Protein AF-A0A6N8NSV5-F1 (afdb_monomer_lite)

Radius of gyration: 18.94 Å; chains: 1; bounding box: 36×29×53 Å

Secondary structure (DSSP, 8-state):
-HHHHHHHHHHHHTT-HHHHHHHHHHHHHHHHHHHHHHHHHHTS--SS---PPPTTGGGSHHHHHHHHHHHHHHHHHH--HHHHHHHHHTS---

Sequence (94 aa):
FIGKFYVLAVGVQAHLWWLVGAVVVGSAIGLYYYLRVAVSLYLHAPEQPGRDAPSNWQYSAGGIVVLISALLVLVLGVWPQPLISIVRLAMPLM

Structure (mmCIF, N/CA/C/O backbone):
data_AF-A0A6N8NSV5-F1
#
_entry.id   AF-A0A6N8NSV5-F1
#
loop_
_atom_site.group_PDB
_atom_site.id
_atom_site.type_symbol
_atom_site.label_atom_id
_atom_site.label_alt_id
_atom_site.label_comp_id
_atom_site.label_asym_id
_atom_site.label_entity_id
_atom_site.label_seq_id
_atom_site.pdbx_PDB_ins_code
_atom_site.Cartn_x
_atom_site.Cartn_y
_atom_site.Cartn_z
_atom_site.occupancy
_atom_site.B_iso_or_equiv
_atom_site.auth_seq_id
_atom_site.auth_comp_id
_atom_site.auth_asym_id
_atom_site.auth_atom_id
_atom_site.pdbx_PDB_model_num
ATOM 1 N N . PHE A 1 1 ? -3.895 -2.155 1.357 1.00 84.69 1 PHE A N 1
ATOM 2 C CA . PHE A 1 1 ? -5.340 -1.876 1.507 1.00 84.69 1 PHE A CA 1
ATOM 3 C C . PHE A 1 1 ? -5.885 -2.478 2.800 1.00 84.69 1 PHE A C 1
ATOM 5 O O . PHE A 1 1 ? -6.166 -1.712 3.712 1.00 84.69 1 PHE A O 1
ATOM 12 N N . ILE A 1 2 ? -5.923 -3.813 2.923 1.00 89.62 2 ILE A N 1
ATOM 13 C CA . ILE A 1 2 ? -6.507 -4.545 4.065 1.00 89.62 2 ILE A CA 1
ATOM 14 C C . ILE A 1 2 ? -6.084 -3.999 5.438 1.00 89.62 2 ILE A C 1
ATOM 16 O O . ILE A 1 2 ? -6.942 -3.701 6.260 1.00 89.62 2 ILE A O 1
ATOM 20 N N . GLY A 1 3 ? -4.787 -3.765 5.670 1.00 91.00 3 GLY A N 1
ATOM 21 C CA . GLY A 1 3 ? -4.307 -3.245 6.959 1.00 91.00 3 GLY A CA 1
ATOM 22 C C . GLY A 1 3 ? -4.956 -1.921 7.394 1.00 91.00 3 GLY A C 1
ATOM 23 O O . GLY A 1 3 ? -5.363 -1.788 8.543 1.00 91.00 3 GLY A O 1
ATOM 24 N N . LYS A 1 4 ? -5.148 -0.963 6.473 1.00 92.81 4 LYS A N 1
ATOM 25 C CA . LYS A 1 4 ? -5.828 0.306 6.792 1.00 92.81 4 LYS A CA 1
ATOM 26 C C . LYS A 1 4 ? -7.299 0.089 7.152 1.00 92.81 4 LYS A C 1
ATOM 28 O O . LYS A 1 4 ? -7.801 0.780 8.026 1.00 92.81 4 LYS A O 1
ATOM 33 N N . PHE A 1 5 ? -7.973 -0.875 6.524 1.00 93.12 5 PHE A N 1
ATOM 34 C CA . PHE A 1 5 ? -9.362 -1.210 6.851 1.00 93.12 5 PHE A CA 1
ATOM 35 C C . PHE A 1 5 ? -9.498 -1.796 8.254 1.00 93.12 5 PHE A C 1
ATOM 37 O O . PHE A 1 5 ? -10.431 -1.429 8.957 1.00 93.12 5 PHE A O 1
ATOM 44 N N . TYR A 1 6 ? -8.547 -2.624 8.696 1.00 93.00 6 TYR A N 1
ATOM 45 C CA . TYR A 1 6 ? -8.510 -3.089 10.086 1.00 93.00 6 TYR A CA 1
ATOM 46 C C . TYR A 1 6 ? -8.357 -1.925 11.070 1.00 93.00 6 TYR A C 1
ATOM 48 O O . TYR A 1 6 ? -9.116 -1.837 12.031 1.00 93.00 6 TYR A O 1
ATOM 56 N N . VAL A 1 7 ? -7.431 -0.997 10.804 1.00 94.44 7 VAL A N 1
ATOM 57 C CA . VAL A 1 7 ? -7.237 0.196 11.650 1.00 94.44 7 VAL A CA 1
ATOM 58 C C . VAL A 1 7 ? -8.494 1.068 11.678 1.00 94.44 7 VAL A C 1
ATOM 60 O O . VAL A 1 7 ? -8.912 1.506 12.746 1.00 94.44 7 VAL A O 1
ATOM 63 N N . LEU A 1 8 ? -9.129 1.289 10.524 1.00 97.00 8 LEU A N 1
ATOM 64 C CA . LEU A 1 8 ? -10.378 2.044 10.433 1.00 97.00 8 LEU A CA 1
ATOM 65 C C . LEU A 1 8 ? -11.515 1.351 11.193 1.00 97.00 8 LEU A C 1
ATOM 67 O O . LEU A 1 8 ? -12.228 2.020 11.931 1.00 97.00 8 LEU A O 1
ATOM 71 N N . ALA A 1 9 ? -11.662 0.029 11.065 1.00 96.06 9 ALA A N 1
ATOM 72 C CA . ALA A 1 9 ? -12.691 -0.734 11.769 1.00 96.06 9 ALA A CA 1
ATOM 73 C C . ALA A 1 9 ? -12.540 -0.618 13.292 1.00 96.06 9 ALA A C 1
ATOM 75 O O . ALA A 1 9 ? -13.515 -0.321 13.980 1.00 96.06 9 ALA A O 1
ATOM 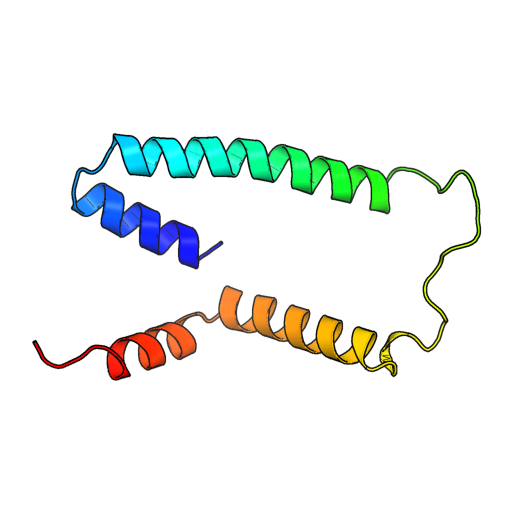76 N N . VAL A 1 10 ? -11.317 -0.774 13.810 1.00 95.81 10 VAL A N 1
ATOM 77 C CA . VAL A 1 10 ? -11.025 -0.594 15.242 1.00 95.81 10 VAL A CA 1
ATOM 78 C C . VAL A 1 10 ? -11.264 0.855 15.673 1.00 95.81 10 VAL A C 1
ATOM 80 O O . VAL A 1 10 ? -11.879 1.094 16.709 1.00 95.81 10 VAL A O 1
ATOM 83 N N . GLY A 1 11 ? -10.844 1.834 14.867 1.00 97.25 11 GLY A N 1
ATOM 84 C CA . GLY A 1 11 ? -11.067 3.252 15.154 1.00 97.25 11 GLY A CA 1
ATOM 85 C C . GLY A 1 11 ? -12.550 3.629 15.222 1.00 97.25 11 GLY A C 1
ATOM 86 O O . GLY A 1 11 ? -12.944 4.393 16.101 1.00 97.25 11 GLY A O 1
ATOM 87 N N . VAL A 1 12 ? -13.381 3.064 14.339 1.00 97.75 12 VAL A N 1
ATOM 88 C CA . VAL A 1 12 ? -14.841 3.254 14.354 1.00 97.75 12 VAL A CA 1
ATOM 89 C C . VAL A 1 12 ? -15.469 2.586 15.577 1.00 97.75 12 VAL A C 1
ATOM 91 O O . VAL A 1 12 ? -16.277 3.220 16.251 1.00 97.75 12 VAL A O 1
ATOM 94 N N . GLN A 1 13 ? -15.074 1.350 15.904 1.00 97.44 13 GLN A N 1
ATOM 95 C CA . GLN A 1 13 ? -15.551 0.646 17.105 1.00 97.44 13 GLN A CA 1
ATOM 96 C C . GLN A 1 13 ? -15.203 1.397 18.398 1.00 97.44 13 GLN A C 1
ATOM 98 O O . GLN A 1 13 ? -16.000 1.417 19.328 1.00 97.44 13 GLN A O 1
ATOM 103 N N . ALA A 1 14 ? -14.043 2.052 18.441 1.00 97.88 14 ALA A N 1
ATOM 104 C CA . ALA A 1 14 ? -13.606 2.875 19.566 1.00 97.88 14 ALA A CA 1
ATOM 105 C C . ALA A 1 14 ? -14.144 4.324 19.527 1.00 97.88 14 ALA A C 1
ATOM 107 O O . ALA A 1 14 ? -13.743 5.142 20.352 1.00 97.88 14 ALA A O 1
ATOM 108 N N . HIS A 1 15 ? -15.017 4.669 18.571 1.00 97.31 15 HIS A N 1
ATOM 109 C CA . HIS A 1 15 ? -15.569 6.018 18.373 1.00 97.31 15 HIS A CA 1
ATOM 110 C C . HIS A 1 15 ? -14.514 7.132 18.180 1.00 97.31 15 HIS A C 1
ATOM 112 O O . HIS A 1 15 ? -14.765 8.308 18.456 1.00 97.31 15 HIS A O 1
ATOM 118 N N . LEU A 1 16 ? -13.333 6.794 17.655 1.00 98.06 16 LEU A N 1
ATOM 119 C CA . LEU A 1 16 ? -12.210 7.715 17.441 1.00 98.06 16 LEU A CA 1
ATOM 120 C C . LEU A 1 16 ? -12.344 8.477 16.112 1.00 98.06 16 LEU A C 1
ATOM 122 O O . LEU A 1 16 ? -11.480 8.403 15.235 1.00 98.06 16 LEU A O 1
ATOM 126 N N . TRP A 1 17 ? -13.435 9.226 15.955 1.00 97.19 17 TRP A N 1
ATOM 127 C CA . TRP A 1 17 ? -13.823 9.854 14.686 1.00 97.19 17 TRP A CA 1
ATOM 128 C C . TRP A 1 17 ? -12.775 10.798 14.097 1.00 97.19 17 TRP A C 1
ATOM 130 O O . TRP A 1 17 ? -12.580 10.809 12.884 1.00 97.19 17 TRP A O 1
ATOM 140 N N . TRP A 1 18 ? -12.052 11.539 14.940 1.00 97.94 18 TRP A N 1
ATOM 141 C CA . TRP A 1 18 ? -10.973 12.415 14.476 1.00 97.94 18 TRP A CA 1
ATOM 142 C C . TRP A 1 18 ? -9.820 11.634 13.837 1.00 97.94 18 TRP A C 1
ATOM 144 O O . TRP A 1 18 ? -9.333 12.011 12.772 1.00 97.94 18 TRP A O 1
ATOM 154 N N . LEU A 1 19 ? -9.414 10.516 14.446 1.00 97.56 19 LEU A N 1
ATOM 155 C CA . LEU A 1 19 ? -8.346 9.666 13.917 1.00 97.56 19 LEU A CA 1
ATOM 156 C C . LEU A 1 19 ? -8.796 8.939 12.648 1.00 97.56 19 LEU A C 1
ATOM 158 O O . LEU A 1 19 ? -8.056 8.900 11.667 1.00 97.56 19 LEU A O 1
ATOM 162 N N . VAL A 1 20 ? -10.028 8.426 12.634 1.00 97.94 20 VAL A N 1
ATOM 163 C CA . VAL A 1 20 ? -10.638 7.819 11.441 1.00 97.94 20 VAL A CA 1
ATOM 164 C C . VAL A 1 20 ? -10.667 8.825 10.286 1.00 97.94 20 VAL A C 1
ATOM 166 O O . VAL A 1 20 ? -10.194 8.517 9.191 1.00 97.94 20 VAL A O 1
ATOM 169 N N . GLY A 1 21 ? -11.141 10.049 10.539 1.00 98.06 21 GLY A N 1
ATOM 170 C CA . GLY A 1 21 ? -11.168 11.130 9.555 1.00 98.06 21 GLY A CA 1
ATOM 171 C C . GLY A 1 21 ? -9.776 11.479 9.025 1.00 98.06 21 GLY A C 1
ATOM 172 O O . GLY A 1 21 ? -9.583 11.550 7.811 1.00 98.06 21 GLY A O 1
ATOM 173 N N . ALA A 1 22 ? -8.781 11.605 9.909 1.00 97.81 22 ALA A N 1
ATOM 174 C CA . ALA A 1 22 ? -7.397 11.873 9.520 1.00 97.81 22 ALA A CA 1
ATOM 175 C C . ALA A 1 22 ? -6.819 10.772 8.610 1.00 97.81 22 ALA A C 1
ATOM 177 O O . ALA A 1 22 ? -6.174 11.075 7.604 1.00 97.81 22 ALA A O 1
ATOM 178 N N . VAL A 1 23 ? -7.093 9.496 8.906 1.00 97.25 23 VAL A N 1
ATOM 179 C CA . VAL A 1 23 ? -6.650 8.364 8.072 1.00 97.25 23 VAL A CA 1
ATOM 180 C C . VAL A 1 23 ? -7.304 8.394 6.689 1.00 97.25 23 VAL A C 1
ATOM 182 O O . VAL A 1 23 ? -6.626 8.121 5.691 1.00 97.25 23 VAL A O 1
ATOM 185 N N . VAL A 1 24 ? -8.596 8.725 6.607 1.00 97.19 24 VAL A N 1
ATOM 186 C CA . VAL A 1 24 ? -9.326 8.821 5.331 1.00 97.19 24 VAL A CA 1
ATOM 187 C C . VAL A 1 24 ? -8.779 9.967 4.483 1.00 97.19 24 VAL A C 1
ATOM 189 O O . VAL A 1 24 ? -8.380 9.735 3.340 1.00 97.19 24 VAL A O 1
ATOM 192 N N . VAL A 1 25 ? -8.678 11.174 5.047 1.00 98.25 25 VAL A N 1
ATOM 193 C CA . VAL A 1 25 ? -8.154 12.356 4.342 1.00 98.25 25 VAL A CA 1
ATOM 194 C C . VAL A 1 25 ? -6.709 12.129 3.901 1.00 98.25 25 VAL A C 1
ATOM 196 O O . VAL A 1 25 ? -6.387 12.305 2.726 1.00 98.25 25 VAL A O 1
ATOM 199 N N . GLY A 1 26 ? -5.846 11.649 4.801 1.00 97.56 26 GLY A N 1
ATOM 200 C CA . GLY A 1 26 ? -4.458 11.331 4.469 1.00 97.56 26 GLY A CA 1
ATOM 201 C C . GLY A 1 26 ? -4.342 10.257 3.383 1.00 97.56 26 GLY A C 1
ATOM 202 O O . GLY A 1 26 ? -3.463 10.330 2.524 1.00 97.56 26 GLY A O 1
ATOM 203 N N . SER A 1 27 ? -5.259 9.285 3.357 1.00 96.88 27 SER A N 1
ATOM 204 C CA . SER A 1 27 ? -5.296 8.269 2.300 1.00 96.88 27 SER A CA 1
ATOM 205 C C . SER A 1 27 ? -5.755 8.830 0.955 1.00 96.88 27 SER A C 1
ATOM 207 O O . SER A 1 27 ? -5.200 8.420 -0.060 1.00 96.88 27 SER A O 1
ATOM 209 N N . ALA A 1 28 ? -6.700 9.772 0.930 1.00 97.31 28 ALA A N 1
ATOM 210 C CA . ALA A 1 28 ? -7.123 10.448 -0.298 1.00 97.31 28 ALA A CA 1
ATOM 211 C C . ALA A 1 28 ? -5.994 11.310 -0.889 1.00 97.31 28 ALA A C 1
ATOM 213 O O . ALA A 1 28 ? -5.706 11.219 -2.083 1.00 97.31 28 ALA A O 1
ATOM 214 N N . ILE A 1 29 ? -5.294 12.073 -0.041 1.00 98.19 29 ILE A N 1
ATOM 215 C CA . ILE A 1 29 ? -4.115 12.853 -0.447 1.00 98.19 29 ILE A CA 1
ATOM 216 C C . ILE A 1 29 ? -3.026 11.917 -0.989 1.00 98.19 29 ILE A C 1
ATOM 218 O O . ILE A 1 29 ? -2.502 12.138 -2.079 1.00 98.19 29 ILE A O 1
ATOM 222 N N . GLY A 1 30 ? -2.715 10.835 -0.269 1.00 96.62 30 GLY A N 1
ATOM 223 C CA . GLY A 1 30 ? -1.733 9.846 -0.718 1.00 96.62 30 GLY A CA 1
ATOM 224 C C . GLY A 1 30 ? -2.117 9.185 -2.045 1.00 96.62 30 GLY A C 1
ATOM 225 O O . GLY A 1 30 ? -1.266 9.028 -2.917 1.00 96.62 30 GLY A O 1
ATOM 226 N N . LEU A 1 31 ? -3.400 8.855 -2.230 1.00 97.31 31 LEU A N 1
ATOM 227 C CA . LEU A 1 31 ? -3.909 8.279 -3.474 1.00 97.31 31 LEU A CA 1
ATOM 228 C C . LEU A 1 31 ? -3.705 9.228 -4.658 1.00 97.31 31 LEU A C 1
ATOM 230 O O . LEU A 1 31 ? -3.244 8.778 -5.703 1.00 97.31 31 LEU A O 1
ATOM 234 N N . TYR A 1 32 ? -3.978 10.526 -4.492 1.00 97.62 32 TYR A N 1
ATOM 235 C CA . TYR A 1 32 ? -3.714 11.523 -5.532 1.00 97.62 32 TYR A CA 1
ATOM 236 C C . TYR A 1 32 ? -2.245 11.500 -5.979 1.00 97.62 32 TYR A C 1
ATOM 238 O O . TYR A 1 32 ? -1.963 11.422 -7.176 1.00 97.62 32 TYR A O 1
ATOM 246 N N . TYR A 1 33 ? -1.300 11.491 -5.035 1.00 97.19 33 TYR A N 1
ATOM 247 C CA . TYR A 1 33 ? 0.124 11.460 -5.374 1.00 97.19 33 TYR A CA 1
ATOM 248 C C . TYR A 1 33 ? 0.564 10.130 -5.994 1.00 97.19 33 TYR A C 1
ATOM 250 O O . TYR A 1 33 ? 1.319 10.139 -6.966 1.00 97.19 33 TYR A O 1
ATOM 258 N N . TYR A 1 34 ? 0.073 8.993 -5.497 1.00 96.25 34 TYR A N 1
ATOM 259 C CA . TYR A 1 34 ? 0.377 7.687 -6.089 1.00 96.25 34 TYR A CA 1
ATOM 260 C C . TYR A 1 34 ? -0.149 7.564 -7.517 1.00 96.25 34 TYR A C 1
ATOM 262 O O . TYR A 1 34 ? 0.581 7.109 -8.398 1.00 96.25 34 TYR A O 1
ATOM 270 N N . LEU A 1 35 ? -1.377 8.020 -7.770 1.00 96.12 35 LEU A N 1
ATOM 271 C CA . LEU A 1 35 ? -1.938 8.037 -9.118 1.00 96.12 35 LEU A CA 1
ATOM 272 C C . LEU A 1 35 ? -1.165 8.983 -10.030 1.00 96.12 35 LEU A C 1
ATOM 274 O O . LEU A 1 35 ? -0.873 8.614 -11.162 1.00 96.12 35 LEU A O 1
ATOM 278 N N . ARG A 1 36 ? -0.768 10.163 -9.544 1.00 94.62 36 ARG A N 1
ATOM 279 C CA . ARG A 1 36 ? 0.053 11.096 -10.324 1.00 94.62 36 ARG A CA 1
ATOM 280 C C . ARG A 1 36 ? 1.376 10.461 -10.762 1.00 94.62 36 ARG A C 1
ATOM 282 O O . ARG A 1 36 ? 1.766 10.624 -11.915 1.00 94.62 36 ARG A O 1
ATOM 289 N N . VAL A 1 37 ? 2.039 9.715 -9.877 1.00 93.62 37 VAL A N 1
ATOM 290 C CA . VAL A 1 37 ? 3.264 8.971 -10.217 1.00 93.62 37 VAL A CA 1
ATOM 291 C C . VAL A 1 37 ? 2.974 7.873 -11.241 1.00 93.62 37 VAL A C 1
ATOM 293 O O . VAL A 1 37 ? 3.685 7.780 -12.236 1.00 93.62 37 VAL A O 1
ATOM 296 N N . ALA A 1 38 ? 1.915 7.082 -11.054 1.00 93.81 38 ALA A N 1
ATOM 297 C CA . ALA A 1 38 ? 1.539 6.036 -12.007 1.00 93.81 38 ALA A CA 1
ATOM 298 C C . ALA A 1 38 ? 1.225 6.611 -13.401 1.00 93.81 38 ALA A C 1
ATOM 300 O O . ALA A 1 38 ? 1.706 6.102 -14.407 1.00 93.81 38 ALA A O 1
ATOM 301 N N . VAL A 1 39 ? 0.483 7.717 -13.465 1.00 93.00 39 VAL A N 1
ATOM 302 C CA . VAL A 1 39 ? 0.184 8.441 -14.710 1.00 93.00 39 VAL A CA 1
ATOM 303 C C . VAL A 1 39 ? 1.462 8.967 -15.365 1.00 93.00 39 VAL A C 1
ATOM 305 O O . VAL A 1 39 ? 1.622 8.858 -16.579 1.00 93.00 39 VAL A O 1
ATOM 308 N N . SER A 1 40 ? 2.392 9.511 -14.580 1.00 89.44 40 SER A N 1
ATOM 309 C CA . SER A 1 40 ? 3.688 9.958 -15.096 1.00 89.44 40 SER A CA 1
ATOM 310 C C . SER A 1 40 ? 4.535 8.803 -15.630 1.00 89.44 40 SER A C 1
ATOM 312 O O . SER A 1 40 ? 5.299 9.016 -16.562 1.00 89.44 40 SER A O 1
ATOM 314 N N . LEU A 1 41 ? 4.419 7.609 -15.045 1.00 87.88 41 LEU A N 1
ATOM 315 C CA . LEU A 1 41 ? 5.191 6.435 -15.448 1.00 87.88 41 LEU A CA 1
ATOM 316 C C . LEU A 1 41 ? 4.621 5.757 -16.703 1.00 87.88 41 LEU A C 1
ATOM 318 O O . LEU A 1 41 ? 5.389 5.304 -17.542 1.00 87.88 41 LEU A O 1
ATOM 322 N N . TYR A 1 42 ? 3.292 5.661 -16.819 1.00 88.12 42 TYR A N 1
ATOM 323 C CA . TYR A 1 42 ? 2.639 4.874 -17.874 1.00 88.12 42 TYR A CA 1
ATOM 324 C C . TYR A 1 42 ? 2.083 5.699 -19.039 1.00 88.12 42 TYR A C 1
ATOM 326 O O . TYR A 1 42 ? 1.960 5.164 -20.137 1.00 88.12 42 TYR A O 1
ATOM 334 N N . LEU A 1 43 ? 1.699 6.963 -18.821 1.00 86.81 43 LEU A N 1
ATOM 335 C CA . LEU A 1 43 ? 0.999 7.772 -19.834 1.00 86.81 43 LEU A CA 1
ATOM 336 C C . LEU A 1 43 ? 1.856 8.886 -20.442 1.00 86.81 43 LEU A C 1
ATOM 338 O O . LEU A 1 43 ? 1.459 9.461 -21.451 1.00 86.81 43 LEU A O 1
ATOM 342 N N . HIS A 1 44 ? 3.011 9.199 -19.854 1.00 76.44 44 HIS A N 1
ATOM 343 C CA . HIS A 1 44 ? 3.930 10.199 -20.391 1.00 76.44 44 HIS A CA 1
ATOM 344 C C . HIS A 1 44 ? 5.137 9.489 -20.997 1.00 76.44 44 HIS A C 1
ATOM 346 O O . HIS A 1 44 ? 5.846 8.763 -20.303 1.00 76.44 44 HIS A O 1
ATOM 352 N N . ALA A 1 45 ? 5.360 9.685 -22.299 1.00 67.19 45 ALA A N 1
ATOM 353 C CA . ALA A 1 45 ? 6.560 9.183 -22.952 1.00 67.19 45 ALA A CA 1
ATOM 354 C C . ALA A 1 45 ? 7.792 9.882 -22.344 1.00 67.19 45 ALA A C 1
ATOM 356 O O . ALA A 1 45 ? 7.756 11.102 -22.160 1.00 67.19 45 ALA A O 1
ATOM 357 N N . PRO A 1 46 ? 8.871 9.152 -22.016 1.00 66.94 46 PRO A N 1
ATOM 358 C CA . PRO A 1 46 ? 10.087 9.775 -21.515 1.00 66.94 46 PRO A CA 1
ATOM 359 C C . PRO A 1 46 ? 10.643 10.756 -22.553 1.00 66.94 46 PRO A C 1
ATOM 361 O O . PRO A 1 46 ? 10.919 10.371 -23.685 1.00 66.94 46 PRO A O 1
ATOM 364 N N . GLU A 1 47 ? 10.867 12.008 -22.155 1.00 66.12 47 GLU A N 1
ATOM 365 C CA . GLU A 1 47 ? 11.536 13.026 -22.987 1.00 66.12 47 GLU A CA 1
ATOM 366 C C . GLU A 1 47 ? 12.993 12.634 -23.318 1.00 66.12 47 GLU A C 1
ATOM 368 O O . GLU A 1 47 ? 13.576 13.119 -24.284 1.00 66.12 47 GLU A O 1
ATOM 373 N N . GLN A 1 48 ? 13.599 11.742 -22.521 1.00 63.47 48 GLN A N 1
ATOM 374 C CA . GLN A 1 48 ? 14.952 11.223 -22.730 1.00 63.47 48 GLN A CA 1
ATOM 375 C C . GLN A 1 48 ? 14.966 9.688 -22.624 1.00 63.47 48 GLN A C 1
ATOM 377 O O . GLN A 1 48 ? 14.749 9.153 -21.531 1.00 63.47 48 GLN A O 1
ATOM 382 N N . PRO A 1 49 ? 15.261 8.961 -23.715 1.00 58.97 49 PRO A N 1
ATOM 383 C CA . PRO A 1 49 ? 15.446 7.516 -23.674 1.00 58.97 49 PRO A CA 1
ATOM 384 C C . PRO A 1 49 ? 16.826 7.222 -23.073 1.00 58.97 49 PRO A C 1
ATOM 386 O O . PRO A 1 49 ? 17.842 7.341 -23.753 1.00 58.97 49 PRO A O 1
ATOM 389 N N . GLY A 1 50 ? 16.911 6.910 -21.778 1.00 58.81 50 GLY A N 1
ATOM 390 C CA . GLY A 1 50 ? 18.238 6.701 -21.177 1.00 58.81 50 GLY A CA 1
ATOM 391 C C . GLY A 1 50 ? 18.317 6.090 -19.785 1.00 58.81 50 GLY A C 1
ATOM 392 O O . GLY A 1 50 ? 19.421 5.949 -19.262 1.00 58.81 50 GLY A O 1
ATOM 393 N N . ARG A 1 51 ? 17.197 5.727 -19.154 1.00 66.06 51 ARG A N 1
ATOM 394 C CA . ARG A 1 51 ? 17.204 5.109 -17.815 1.00 66.06 51 ARG A CA 1
ATOM 395 C C . ARG A 1 51 ? 16.236 3.942 -17.685 1.00 66.06 51 ARG A C 1
ATOM 397 O O . ARG A 1 51 ? 15.669 3.717 -16.619 1.00 66.06 51 ARG A O 1
ATOM 404 N N . ASP A 1 52 ? 16.078 3.183 -18.758 1.00 76.81 52 ASP A N 1
ATOM 405 C CA . ASP A 1 52 ? 15.381 1.911 -18.658 1.00 76.81 52 ASP A CA 1
ATOM 406 C C . ASP A 1 52 ? 16.209 0.928 -17.830 1.00 76.81 52 ASP A C 1
ATOM 408 O O . ASP A 1 52 ? 17.446 0.963 -17.813 1.00 76.81 52 ASP A O 1
ATOM 412 N N . ALA A 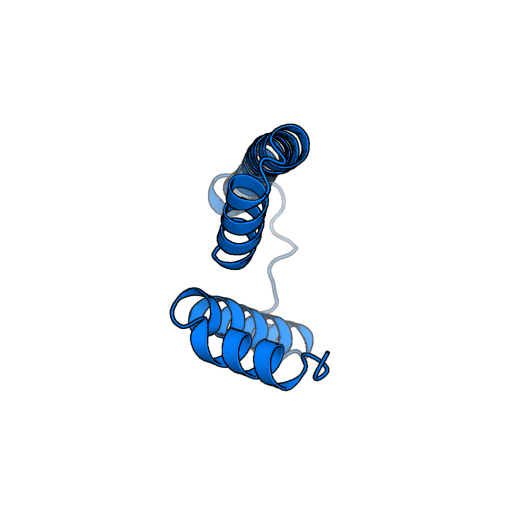1 53 ? 15.512 0.058 -17.104 1.00 80.88 53 ALA A N 1
ATOM 413 C CA . ALA A 1 53 ? 16.168 -1.006 -16.372 1.00 80.88 53 ALA A CA 1
ATOM 414 C C . ALA A 1 53 ? 16.927 -1.913 -17.364 1.00 80.88 53 ALA A C 1
ATOM 416 O O . ALA A 1 53 ? 16.399 -2.217 -18.438 1.00 80.88 53 ALA A O 1
ATOM 417 N N . PRO A 1 54 ? 18.142 -2.380 -17.022 1.00 85.25 54 PRO A N 1
ATOM 418 C CA . PRO A 1 54 ? 18.849 -3.368 -17.831 1.00 85.25 54 PRO A CA 1
ATOM 419 C C . PRO A 1 54 ? 17.961 -4.584 -18.117 1.00 85.25 54 PRO A C 1
ATOM 421 O O . PRO A 1 54 ? 17.172 -4.983 -17.266 1.00 85.25 54 PRO A O 1
ATOM 424 N N . SER A 1 55 ? 18.110 -5.234 -19.270 1.00 85.81 55 SER A N 1
ATOM 425 C CA . SER A 1 55 ? 17.262 -6.378 -19.666 1.00 85.81 55 SER A CA 1
ATOM 426 C C . SER A 1 55 ? 17.299 -7.574 -18.697 1.00 85.81 55 SER A C 1
ATOM 428 O O . SER A 1 55 ? 16.409 -8.424 -18.708 1.00 85.81 55 SER A O 1
ATOM 430 N N . ASN A 1 56 ? 18.324 -7.643 -17.848 1.00 90.56 56 ASN A N 1
ATOM 431 C CA . ASN A 1 56 ? 18.533 -8.655 -16.818 1.00 90.56 56 ASN A CA 1
ATOM 432 C C . ASN A 1 56 ? 18.251 -8.142 -15.392 1.00 90.56 56 ASN A C 1
ATOM 434 O O . ASN A 1 56 ? 18.678 -8.780 -14.426 1.00 90.56 56 ASN A O 1
ATOM 438 N N . TRP A 1 57 ? 17.557 -7.009 -15.236 1.00 91.75 57 TRP A N 1
ATOM 439 C CA . TRP A 1 57 ? 17.305 -6.374 -13.937 1.00 91.75 57 TRP A CA 1
ATOM 440 C C . TRP A 1 57 ? 16.690 -7.334 -12.912 1.00 91.75 57 TRP A C 1
ATOM 442 O O . TRP A 1 57 ? 17.038 -7.251 -11.734 1.00 91.75 57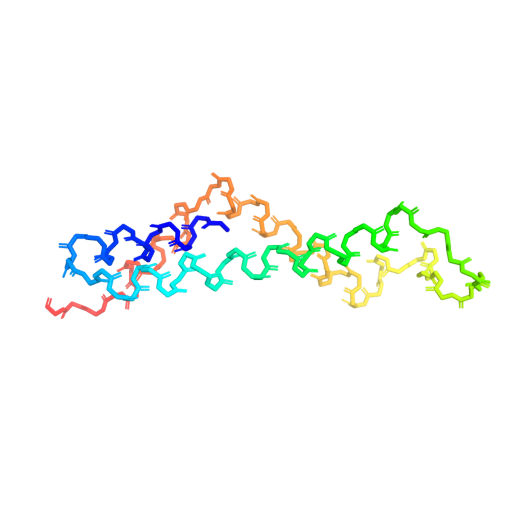 TRP A O 1
ATOM 452 N N . GLN A 1 58 ? 15.851 -8.279 -13.348 1.00 90.44 58 GLN A N 1
ATOM 453 C CA . GLN A 1 58 ? 15.200 -9.285 -12.504 1.00 90.44 58 GLN A CA 1
ATOM 454 C C . GLN A 1 58 ? 16.180 -10.201 -11.759 1.00 90.44 58 GLN A C 1
ATOM 456 O O . GLN A 1 58 ? 15.830 -10.728 -10.708 1.00 90.44 58 GLN A O 1
ATOM 461 N N . TYR A 1 59 ? 17.399 -10.380 -12.278 1.00 93.00 59 TYR A N 1
ATOM 462 C CA . TYR A 1 59 ? 18.442 -11.199 -11.649 1.00 93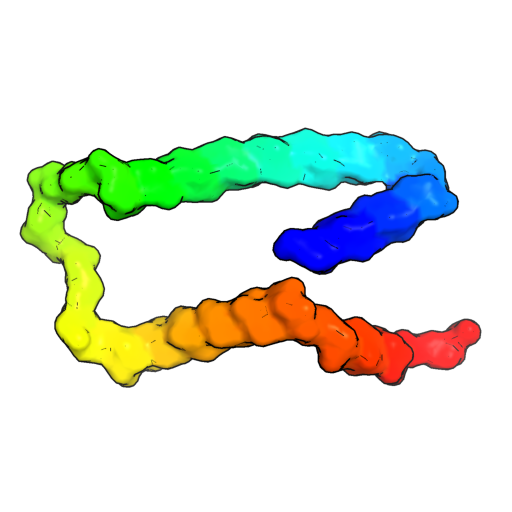.00 59 TYR A CA 1
ATOM 463 C C . TYR A 1 59 ? 19.343 -10.396 -10.710 1.00 93.00 59 TYR A C 1
ATOM 465 O O . TYR A 1 59 ? 20.117 -10.973 -9.949 1.00 93.00 59 TYR A O 1
ATOM 473 N N . SER A 1 60 ? 19.261 -9.064 -10.750 1.00 93.88 60 SER A N 1
ATOM 474 C CA . SER A 1 60 ? 19.946 -8.230 -9.767 1.00 93.88 60 SER A CA 1
ATOM 475 C C . SER A 1 60 ? 19.326 -8.427 -8.381 1.00 93.88 60 SER A C 1
ATOM 477 O O . SER A 1 60 ? 18.134 -8.712 -8.257 1.00 93.88 60 SER A O 1
ATOM 479 N N . ALA A 1 61 ? 20.109 -8.201 -7.323 1.00 93.25 61 ALA A N 1
ATOM 480 C CA . ALA A 1 61 ? 19.596 -8.243 -5.953 1.00 93.25 61 ALA A CA 1
ATOM 481 C C . ALA A 1 61 ? 18.372 -7.323 -5.769 1.00 93.25 61 ALA A C 1
ATOM 483 O O . ALA A 1 61 ? 17.390 -7.717 -5.144 1.00 93.25 61 ALA A O 1
ATOM 484 N N . GLY A 1 62 ? 18.393 -6.130 -6.379 1.00 93.38 62 GLY A N 1
ATOM 485 C CA . GLY A 1 62 ? 17.260 -5.202 -6.361 1.00 93.38 62 GLY A CA 1
ATOM 486 C C . GLY A 1 62 ? 16.023 -5.760 -7.067 1.00 93.38 62 GLY A C 1
ATOM 487 O O . GLY A 1 62 ? 14.925 -5.691 -6.520 1.00 93.38 62 GLY A O 1
ATOM 488 N N . GLY A 1 63 ? 16.194 -6.367 -8.244 1.00 94.38 63 GLY A N 1
ATOM 489 C CA . GLY A 1 63 ? 15.093 -6.977 -8.992 1.00 94.38 63 GLY A CA 1
ATOM 490 C C . GLY A 1 63 ? 14.438 -8.132 -8.242 1.00 94.38 63 GLY A C 1
ATOM 491 O O . 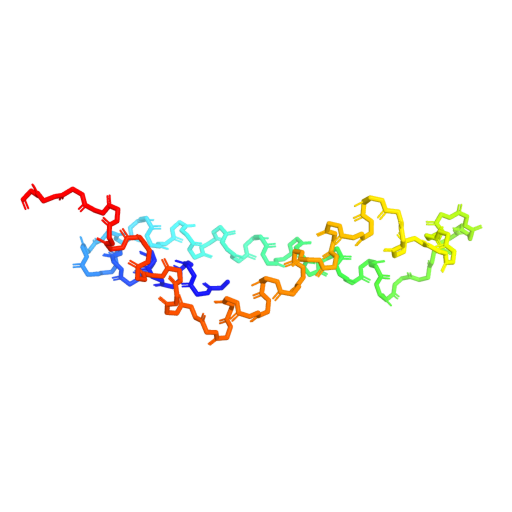GLY A 1 63 ? 13.214 -8.176 -8.136 1.00 94.38 63 GLY A O 1
ATOM 492 N N . ILE A 1 64 ? 15.242 -9.008 -7.636 1.00 96.81 64 ILE A N 1
ATOM 493 C CA . ILE A 1 64 ? 14.744 -10.123 -6.819 1.00 96.81 64 ILE A CA 1
ATOM 494 C C . ILE A 1 64 ? 13.921 -9.603 -5.633 1.00 96.81 64 ILE A C 1
ATOM 496 O O . ILE A 1 64 ? 12.815 -10.087 -5.393 1.00 96.81 64 ILE A O 1
ATOM 500 N N . VAL A 1 65 ? 14.413 -8.587 -4.916 1.00 97.00 65 VAL A N 1
ATOM 501 C CA . VAL A 1 65 ? 13.681 -7.985 -3.787 1.00 97.00 65 VAL A CA 1
ATOM 502 C C . VAL A 1 65 ? 12.353 -7.377 -4.242 1.00 97.00 65 VAL A C 1
ATOM 504 O O . VAL A 1 65 ? 11.340 -7.564 -3.563 1.00 97.00 65 VAL A O 1
ATOM 507 N N . VAL A 1 66 ? 12.323 -6.693 -5.391 1.00 96.38 66 VAL A N 1
ATOM 508 C CA . VAL A 1 66 ? 11.087 -6.132 -5.965 1.00 96.38 66 VAL A CA 1
ATOM 509 C C . VAL A 1 66 ? 10.087 -7.239 -6.294 1.00 96.38 66 VAL A C 1
ATOM 511 O O . VAL A 1 66 ? 8.919 -7.127 -5.921 1.00 96.38 66 VAL A O 1
ATOM 514 N N . LEU A 1 67 ? 10.533 -8.323 -6.933 1.00 97.12 67 LEU A N 1
ATOM 515 C CA . LEU A 1 67 ? 9.673 -9.450 -7.301 1.00 97.12 67 LEU A CA 1
ATOM 516 C C . LEU A 1 67 ? 9.097 -10.159 -6.071 1.00 97.12 67 LEU A C 1
ATOM 518 O O . LEU A 1 67 ? 7.891 -10.401 -6.012 1.00 97.12 67 LEU A O 1
ATOM 522 N N . ILE A 1 68 ? 9.929 -10.435 -5.063 1.00 97.88 68 ILE A N 1
ATOM 523 C CA . ILE A 1 68 ? 9.476 -11.032 -3.799 1.00 97.88 68 ILE A CA 1
ATOM 524 C C . ILE A 1 68 ? 8.483 -10.099 -3.099 1.00 97.88 68 ILE A C 1
ATOM 526 O O . ILE A 1 68 ? 7.430 -10.548 -2.653 1.00 97.88 68 ILE A O 1
ATOM 530 N N . SER A 1 69 ? 8.775 -8.799 -3.038 1.00 97.25 69 SER A N 1
ATOM 531 C CA . SER A 1 69 ? 7.884 -7.815 -2.412 1.00 97.25 69 SER A CA 1
ATOM 532 C C . SER A 1 69 ? 6.538 -7.737 -3.131 1.00 97.25 69 SER A C 1
ATOM 534 O O . SER A 1 69 ? 5.497 -7.738 -2.476 1.00 97.25 69 SER A O 1
ATOM 536 N N . ALA A 1 70 ? 6.536 -7.725 -4.466 1.00 97.19 70 ALA A N 1
ATOM 537 C CA . ALA A 1 70 ? 5.314 -7.732 -5.264 1.00 97.19 70 ALA A CA 1
ATOM 538 C C . ALA A 1 70 ? 4.486 -8.999 -5.005 1.00 97.19 70 ALA A C 1
ATOM 540 O O . ALA A 1 70 ? 3.282 -8.907 -4.756 1.00 97.19 70 ALA A O 1
ATOM 541 N N . LEU A 1 71 ? 5.135 -10.167 -4.985 1.00 97.56 71 LEU A N 1
ATOM 542 C CA . LEU A 1 71 ? 4.480 -11.434 -4.675 1.00 97.56 71 LEU A CA 1
ATOM 543 C C . LEU A 1 71 ? 3.866 -11.421 -3.269 1.00 97.56 71 LEU A C 1
ATOM 545 O O . LEU A 1 71 ? 2.698 -11.769 -3.111 1.00 97.56 71 LEU A O 1
ATOM 549 N N . LEU A 1 72 ? 4.615 -10.975 -2.259 1.00 96.06 72 LEU A N 1
ATOM 550 C CA . LEU A 1 72 ? 4.125 -10.879 -0.883 1.00 96.06 72 LEU A CA 1
ATOM 551 C C . LEU A 1 72 ? 2.942 -9.914 -0.765 1.00 96.06 72 LEU A C 1
ATOM 553 O O . LEU A 1 72 ? 1.959 -10.241 -0.104 1.00 96.06 72 LEU A O 1
ATOM 557 N N . VAL A 1 73 ? 2.998 -8.754 -1.427 1.00 95.38 73 VAL A N 1
ATOM 558 C CA . VAL A 1 73 ? 1.892 -7.783 -1.442 1.00 95.38 73 VAL A CA 1
ATOM 559 C C . VAL A 1 73 ? 0.628 -8.392 -2.049 1.00 95.38 73 VAL A C 1
ATOM 561 O O . VAL A 1 73 ? -0.457 -8.182 -1.505 1.00 95.38 73 VAL A O 1
ATOM 564 N N . LEU A 1 74 ? 0.748 -9.159 -3.136 1.00 95.75 74 LEU A N 1
ATOM 565 C CA . LEU A 1 74 ? -0.391 -9.829 -3.767 1.00 95.75 74 LEU A CA 1
ATOM 566 C C . LEU A 1 74 ? -0.942 -10.960 -2.891 1.00 95.75 74 LEU A C 1
ATOM 568 O O . LEU A 1 74 ? -2.133 -10.965 -2.581 1.00 95.75 74 LEU A O 1
ATOM 572 N N . VAL A 1 75 ? -0.083 -11.881 -2.446 1.00 95.81 75 VAL A N 1
ATOM 573 C CA . VAL A 1 75 ? -0.484 -13.047 -1.642 1.00 95.81 75 VAL A CA 1
ATOM 574 C C . VAL A 1 75 ? -1.115 -12.608 -0.325 1.00 95.81 75 VAL A C 1
ATOM 576 O O . VAL A 1 75 ? -2.233 -13.017 -0.024 1.00 95.81 75 VAL A O 1
ATOM 579 N N . LEU A 1 76 ? -0.452 -11.734 0.436 1.00 94.38 76 LEU A N 1
ATOM 580 C CA . LEU A 1 76 ? -0.969 -11.253 1.721 1.00 94.38 76 LEU A CA 1
ATOM 581 C C . LEU A 1 76 ? -2.124 -10.258 1.550 1.00 94.38 76 LEU A C 1
ATOM 583 O O . LEU A 1 76 ? -2.932 -10.082 2.460 1.00 94.38 76 LEU A O 1
ATOM 587 N N . GLY A 1 77 ? -2.212 -9.598 0.394 1.00 92.50 77 GLY A N 1
ATOM 588 C CA . GLY A 1 77 ? -3.331 -8.730 0.048 1.00 92.50 77 GLY A CA 1
ATOM 589 C C . GLY A 1 77 ? -4.626 -9.508 -0.184 1.00 92.50 77 GLY A C 1
ATOM 590 O O . GLY A 1 77 ? -5.674 -9.080 0.298 1.00 92.50 77 GLY A O 1
ATOM 591 N N . VAL A 1 78 ? -4.550 -10.644 -0.886 1.00 95.19 78 VAL A N 1
ATOM 592 C CA . VAL A 1 78 ? -5.698 -11.523 -1.177 1.00 95.19 78 VAL A CA 1
ATOM 593 C C . VAL A 1 78 ? -6.000 -12.455 -0.003 1.00 95.19 78 VAL A C 1
ATOM 595 O O . VAL A 1 78 ? -7.160 -12.641 0.360 1.00 95.19 78 VAL A O 1
ATOM 598 N N . TRP A 1 79 ? -4.964 -13.011 0.627 1.00 95.06 79 TRP A N 1
ATOM 599 C CA . TRP A 1 79 ? -5.073 -13.922 1.762 1.00 95.06 79 TRP A CA 1
ATOM 600 C C . TRP A 1 79 ? -4.335 -13.359 2.989 1.00 95.06 79 TRP A C 1
ATOM 602 O O . TRP A 1 79 ? -3.209 -13.754 3.282 1.00 95.06 79 TRP A O 1
ATOM 612 N N . PRO A 1 80 ? -4.959 -12.432 3.742 1.00 94.19 80 PRO A N 1
ATOM 613 C CA . PRO A 1 80 ? -4.323 -11.775 4.889 1.00 94.19 80 PRO A CA 1
ATOM 614 C C . PRO A 1 80 ? -4.264 -12.641 6.158 1.00 94.19 80 PRO A C 1
ATOM 616 O O . PRO A 1 80 ? -3.563 -12.291 7.107 1.00 94.19 80 PRO A O 1
ATOM 619 N N . GLN A 1 81 ? -4.998 -13.761 6.204 1.00 93.31 81 GLN A N 1
ATOM 620 C CA . GLN A 1 81 ? -5.125 -14.617 7.393 1.00 93.31 81 GLN A CA 1
ATOM 621 C C . GLN A 1 81 ? -3.785 -15.091 7.982 1.00 93.31 81 GLN A C 1
ATOM 623 O O . GLN A 1 81 ? -3.632 -14.974 9.197 1.00 93.31 81 GLN A O 1
ATOM 628 N N . PRO A 1 82 ? -2.790 -15.548 7.192 1.00 93.25 82 PRO A N 1
ATOM 629 C CA . PRO A 1 82 ? -1.506 -15.982 7.743 1.00 93.25 82 PRO A CA 1
ATOM 630 C C . PRO A 1 82 ? -0.820 -14.890 8.572 1.00 93.25 82 PRO A C 1
ATOM 632 O O . PRO A 1 82 ? -0.322 -15.162 9.662 1.00 93.25 82 PRO A O 1
ATOM 635 N N . LEU A 1 83 ? -0.860 -13.638 8.101 1.00 92.12 83 LEU A N 1
ATOM 636 C CA . LEU A 1 83 ? -0.270 -12.503 8.810 1.00 92.12 83 LEU A CA 1
ATOM 637 C C . LEU A 1 83 ? -1.022 -12.206 10.115 1.00 92.12 83 LEU A C 1
ATOM 639 O O . LEU A 1 83 ? -0.402 -11.974 11.150 1.00 92.12 83 LEU A O 1
ATOM 643 N N . ILE A 1 84 ? -2.355 -12.255 10.083 1.00 91.69 84 ILE A N 1
ATOM 644 C CA . ILE A 1 84 ? -3.201 -12.017 11.262 1.00 91.69 84 ILE A CA 1
ATOM 645 C C . ILE A 1 84 ? -2.954 -13.084 12.333 1.00 91.69 84 ILE A C 1
ATOM 647 O O . ILE A 1 84 ? -2.845 -12.748 13.512 1.00 91.69 84 ILE A O 1
ATOM 651 N N . SER A 1 85 ? -2.840 -14.354 11.942 1.00 93.31 85 SER A N 1
ATOM 652 C CA . SER A 1 85 ? -2.566 -15.448 12.877 1.00 93.31 85 SER A CA 1
ATOM 653 C C . SER A 1 85 ? -1.218 -15.279 13.577 1.00 93.31 85 SER A C 1
ATOM 655 O O . SER A 1 85 ? -1.147 -15.458 14.790 1.00 93.31 85 SER A O 1
ATOM 657 N N . ILE A 1 86 ? -0.174 -14.858 12.855 1.00 93.50 86 ILE A N 1
ATOM 658 C CA . ILE A 1 86 ? 1.141 -14.571 13.451 1.00 93.50 86 ILE A CA 1
ATOM 659 C C . ILE A 1 86 ? 1.038 -13.432 14.472 1.00 93.50 86 ILE A C 1
ATOM 661 O O . ILE A 1 86 ? 1.539 -13.559 15.587 1.00 93.50 86 ILE A O 1
ATOM 665 N N . VAL A 1 87 ? 0.346 -12.341 14.128 1.00 91.75 87 VAL A N 1
ATOM 666 C CA . VAL A 1 87 ? 0.150 -11.208 15.049 1.00 91.75 87 VAL A CA 1
ATOM 667 C C . VAL A 1 87 ? -0.603 -11.636 16.313 1.00 91.75 87 VAL A C 1
ATOM 669 O O . VAL A 1 87 ? -0.251 -11.200 17.404 1.00 91.75 87 VAL A O 1
ATOM 672 N N . ARG A 1 88 ? -1.607 -12.515 16.195 1.00 90.31 88 ARG A N 1
ATOM 673 C CA . ARG A 1 88 ? -2.340 -13.051 17.355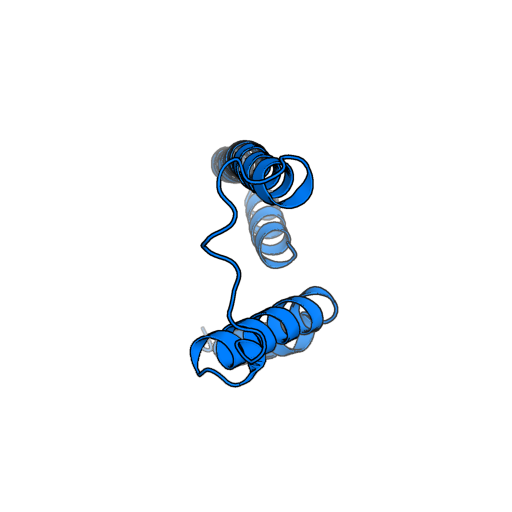 1.00 90.31 88 ARG A CA 1
ATOM 674 C C . ARG A 1 88 ? -1.462 -13.912 18.259 1.00 90.31 88 ARG A C 1
ATOM 676 O O . ARG A 1 88 ? -1.586 -13.803 19.470 1.00 90.31 88 ARG A O 1
ATOM 683 N N . LEU A 1 89 ? -0.580 -14.731 17.685 1.00 93.19 89 LEU A N 1
ATOM 684 C CA . LEU A 1 89 ? 0.372 -15.541 18.455 1.00 93.19 89 LEU A CA 1
ATOM 685 C C . LEU A 1 89 ? 1.408 -14.682 19.191 1.00 93.19 89 LEU A C 1
ATOM 687 O O . LEU A 1 89 ? 1.867 -15.063 20.261 1.00 93.19 89 LEU A O 1
ATOM 691 N N . ALA A 1 90 ? 1.769 -13.531 18.624 1.00 90.94 90 ALA A N 1
ATOM 692 C CA . ALA A 1 90 ? 2.695 -12.582 19.235 1.00 90.94 90 ALA A CA 1
ATOM 693 C C . ALA A 1 90 ? 2.045 -11.698 20.314 1.00 90.94 90 ALA A C 1
ATOM 695 O O . ALA A 1 90 ? 2.752 -10.948 20.988 1.00 90.94 90 ALA A O 1
ATOM 696 N N . MET A 1 91 ? 0.717 -11.744 20.467 1.00 85.62 91 MET A N 1
ATOM 697 C CA . MET A 1 91 ? 0.017 -10.938 21.458 1.00 85.62 91 MET A CA 1
ATOM 698 C C . MET A 1 91 ? 0.289 -11.526 22.852 1.00 85.62 91 MET A C 1
ATOM 700 O O . MET A 1 91 ? -0.041 -12.691 23.084 1.00 85.62 91 MET A O 1
ATOM 704 N N . PRO A 1 92 ? 0.922 -10.773 23.772 1.00 80.44 92 PRO A N 1
ATOM 705 C CA . PRO A 1 92 ? 1.178 -11.273 25.114 1.00 80.44 92 PRO A CA 1
ATOM 706 C C . PRO A 1 92 ? -0.153 -11.586 25.803 1.00 80.44 92 PRO A C 1
ATOM 708 O O . PRO A 1 92 ? -1.111 -10.826 25.670 1.00 80.44 92 PRO A O 1
ATOM 711 N N . LEU A 1 93 ? -0.197 -12.715 26.517 1.00 69.81 93 LEU A N 1
ATOM 712 C CA . LEU A 1 93 ? -1.309 -13.091 27.389 1.00 69.81 93 LEU A CA 1
ATOM 713 C C . LEU A 1 93 ? -1.419 -12.031 28.495 1.00 69.81 93 LEU A C 1
ATOM 715 O O . LEU A 1 93 ? -0.703 -12.102 29.493 1.00 69.81 93 LEU A O 1
ATOM 719 N N . MET A 1 94 ? -2.250 -11.018 28.272 1.00 53.12 94 MET A N 1
ATOM 720 C CA . MET A 1 94 ? -2.712 -10.074 29.286 1.00 53.12 94 MET A CA 1
ATOM 721 C C . MET A 1 94 ? -4.168 -10.377 29.601 1.00 53.12 94 MET A C 1
ATOM 723 O O . MET A 1 94 ? -4.949 -10.519 28.632 1.00 53.12 94 MET A O 1
#

pLDDT: mean 90.72, std 10.1, range [53.12, 98.25]

Organism: Escherichia coli (NCBI:txid562)

Foldseek 3Di:
DVVLVVVLVVCVVVVVVVVNVVSVVVVVVVVVVVVVVVCCVPVDDDPDDDDDQPPCNCVDPVNVVVVVVVVCCVCCVVVVVVVVVVVVVVDDDD